Protein AF-A0A375A6K3-F1 (afdb_monomer_lite)

Sequence (90 aa):
MFDKNWIEAASRCRPLVEKSSKYDFEWTDGMMTPMFSHFRLNEAKKQMTFIGDKVKFTNGFNAKITMTYNCTYDLQGKSIVDFRITEGKL

Organism: NCBI:txid1401087

Structure (mmCIF, N/CA/C/O backbone):
data_AF-A0A375A6K3-F1
#
_entry.id   AF-A0A375A6K3-F1
#
loop_
_atom_site.group_PDB
_atom_site.id
_atom_site.type_symbol
_atom_site.label_atom_id
_atom_site.label_alt_id
_atom_site.label_comp_id
_atom_site.label_asym_id
_atom_site.label_entity_id
_atom_site.label_seq_id
_atom_site.pdbx_PDB_ins_code
_atom_site.Cartn_x
_atom_site.Cartn_y
_atom_site.Cartn_z
_atom_site.occupancy
_atom_site.B_iso_or_equiv
_atom_site.auth_seq_id
_atom_site.auth_comp_id
_atom_site.auth_asym_id
_atom_site.auth_atom_id
_atom_site.pdbx_PDB_model_num
ATOM 1 N N . MET A 1 1 ? -3.448 7.914 17.206 1.00 56.47 1 MET A N 1
ATOM 2 C CA . MET A 1 1 ? -4.219 6.862 16.489 1.00 56.47 1 MET A CA 1
ATOM 3 C C . MET A 1 1 ? -3.553 6.444 15.188 1.00 56.47 1 MET A C 1
ATOM 5 O O . MET A 1 1 ? -3.521 5.251 14.925 1.00 56.47 1 MET A O 1
ATOM 9 N N . PHE A 1 2 ? -3.028 7.385 14.401 1.00 58.31 2 PHE A N 1
ATOM 10 C CA . PHE A 1 2 ? -2.311 7.092 13.159 1.00 58.31 2 PHE A CA 1
ATOM 11 C C . PHE A 1 2 ? -1.038 6.261 13.400 1.00 58.31 2 PHE A C 1
ATOM 13 O O . PHE A 1 2 ? -0.996 5.115 12.973 1.00 58.31 2 PHE A O 1
ATOM 20 N N . ASP A 1 3 ? -0.095 6.745 14.215 1.00 64.25 3 ASP A N 1
ATOM 21 C CA . ASP A 1 3 ? 1.201 6.068 14.443 1.00 64.25 3 ASP A CA 1
ATOM 22 C C . ASP A 1 3 ? 1.077 4.641 14.998 1.00 64.25 3 ASP A C 1
ATOM 24 O O . ASP A 1 3 ? 1.834 3.746 14.632 1.00 64.25 3 ASP A O 1
ATOM 28 N N . LYS A 1 4 ? 0.074 4.397 15.853 1.00 72.88 4 LYS A N 1
ATOM 29 C CA . LYS A 1 4 ? -0.159 3.078 16.464 1.00 72.88 4 LYS A CA 1
ATOM 30 C C . LYS A 1 4 ? -0.648 2.037 15.453 1.00 72.88 4 LYS A C 1
ATOM 32 O O . LYS A 1 4 ? -0.290 0.873 15.566 1.00 72.88 4 LYS A O 1
ATOM 37 N N . ASN A 1 5 ? -1.480 2.448 14.495 1.00 80.81 5 ASN A N 1
ATOM 38 C CA . ASN A 1 5 ? -2.039 1.543 13.486 1.00 80.81 5 ASN A CA 1
ATOM 39 C C . ASN A 1 5 ? -1.197 1.511 12.210 1.00 80.81 5 ASN A C 1
ATOM 41 O O . ASN A 1 5 ? -1.297 0.565 11.440 1.00 80.81 5 ASN A O 1
ATOM 45 N N . TRP A 1 6 ? -0.351 2.520 12.014 1.00 85.50 6 TRP A N 1
ATOM 46 C CA . TRP A 1 6 ? 0.546 2.653 10.880 1.00 85.50 6 TRP A CA 1
ATOM 47 C C . TRP A 1 6 ? 1.424 1.418 10.672 1.00 85.50 6 TRP A C 1
ATOM 49 O O . TRP A 1 6 ? 1.411 0.830 9.596 1.00 85.50 6 TRP A O 1
ATOM 59 N N . ILE A 1 7 ? 2.177 1.019 11.704 1.00 88.56 7 ILE A N 1
ATOM 60 C CA . ILE A 1 7 ? 3.168 -0.064 11.603 1.00 88.56 7 ILE A CA 1
ATOM 61 C C . ILE A 1 7 ? 2.476 -1.396 11.300 1.00 88.56 7 ILE A C 1
ATOM 63 O O . ILE A 1 7 ? 2.939 -2.167 10.462 1.00 88.56 7 ILE A O 1
ATOM 67 N N . GLU A 1 8 ? 1.344 -1.654 11.954 1.00 90.75 8 GLU A N 1
ATOM 68 C CA . GLU A 1 8 ? 0.573 -2.881 11.754 1.00 90.75 8 GLU A CA 1
ATOM 69 C C . GLU A 1 8 ? -0.129 -2.904 10.388 1.00 90.75 8 GLU A C 1
ATOM 71 O O . GLU A 1 8 ? -0.140 -3.929 9.709 1.00 90.75 8 GLU A O 1
ATOM 76 N N . ALA A 1 9 ? -0.665 -1.771 9.933 1.00 92.94 9 ALA A N 1
ATOM 77 C CA . ALA A 1 9 ? -1.205 -1.662 8.585 1.00 92.94 9 ALA A CA 1
ATOM 78 C C . ALA A 1 9 ? -0.101 -1.840 7.534 1.00 92.94 9 ALA A C 1
ATOM 80 O O . ALA A 1 9 ? -0.310 -2.547 6.552 1.00 92.94 9 ALA A O 1
ATOM 81 N N . ALA A 1 10 ? 1.084 -1.262 7.748 1.00 93.19 10 ALA A N 1
ATOM 82 C CA . ALA A 1 10 ? 2.234 -1.388 6.857 1.00 93.19 10 ALA A CA 1
ATOM 83 C C . ALA A 1 10 ? 2.698 -2.844 6.733 1.00 93.19 10 ALA A C 1
ATOM 85 O O . ALA A 1 10 ? 2.830 -3.349 5.618 1.00 93.19 10 ALA A O 1
ATOM 86 N N . SER A 1 11 ? 2.871 -3.548 7.857 1.00 93.19 11 SER A N 1
ATOM 87 C CA . SER A 1 11 ? 3.315 -4.948 7.858 1.00 93.19 11 SER A CA 1
ATOM 88 C C . SER A 1 11 ? 2.331 -5.885 7.153 1.00 93.19 11 SER A C 1
ATOM 90 O O . SER A 1 11 ? 2.747 -6.851 6.517 1.00 93.19 11 SER A O 1
ATOM 92 N N . ARG A 1 12 ? 1.028 -5.584 7.212 1.00 95.06 12 ARG A N 1
ATOM 93 C CA . ARG A 1 12 ? -0.023 -6.358 6.534 1.00 95.06 12 ARG A CA 1
ATOM 94 C C . ARG A 1 12 ? -0.211 -5.957 5.073 1.00 95.06 12 ARG A C 1
ATOM 96 O O . ARG A 1 12 ? -0.521 -6.809 4.247 1.00 95.06 12 ARG A O 1
ATOM 103 N N . CYS A 1 13 ? -0.034 -4.679 4.749 1.00 96.81 13 CYS A N 1
ATOM 104 C CA . CYS A 1 13 ? -0.278 -4.159 3.409 1.00 96.81 13 CYS A CA 1
ATOM 105 C C . CYS A 1 13 ? 0.893 -4.396 2.456 1.00 96.81 13 CYS A C 1
ATOM 107 O O . CYS A 1 13 ? 0.677 -4.701 1.285 1.00 96.81 13 CYS A O 1
ATOM 109 N N . ARG A 1 14 ? 2.133 -4.273 2.948 1.00 96.69 14 ARG A N 1
ATOM 110 C CA . ARG A 1 14 ? 3.343 -4.395 2.124 1.00 96.69 14 ARG A CA 1
ATOM 111 C C . ARG A 1 14 ? 3.368 -5.705 1.319 1.00 96.69 14 ARG A C 1
ATOM 113 O O . ARG A 1 14 ? 3.495 -5.614 0.101 1.00 96.69 14 ARG A O 1
ATOM 120 N N . PRO A 1 15 ? 3.087 -6.888 1.903 1.00 97.56 15 PRO A N 1
ATOM 121 C CA . PRO A 1 15 ? 3.038 -8.130 1.132 1.00 97.56 15 PRO A CA 1
ATOM 122 C C . PRO A 1 15 ? 1.931 -8.170 0.068 1.00 97.56 15 PRO A C 1
ATOM 124 O O . PRO A 1 15 ? 2.083 -8.864 -0.932 1.00 97.56 15 PRO A O 1
ATOM 127 N N . LEU A 1 16 ? 0.806 -7.470 0.270 1.00 98.25 16 LEU A N 1
ATOM 128 C CA . LEU A 1 16 ? -0.279 -7.404 -0.720 1.00 98.25 16 LEU A CA 1
ATOM 129 C C . LEU A 1 16 ? 0.138 -6.573 -1.935 1.00 98.25 16 LEU A C 1
ATOM 131 O O . LEU A 1 16 ? -0.127 -6.964 -3.071 1.00 98.25 16 LEU A O 1
ATOM 135 N N . VAL A 1 17 ? 0.835 -5.460 -1.692 1.00 98.06 17 VAL A N 1
ATOM 136 C CA . VAL A 1 17 ? 1.420 -4.631 -2.749 1.00 98.06 17 VAL A CA 1
ATOM 137 C C . VAL A 1 17 ? 2.434 -5.443 -3.545 1.00 98.06 17 VAL A C 1
ATOM 139 O O . VAL A 1 17 ? 2.271 -5.590 -4.748 1.00 98.06 17 VAL A O 1
ATOM 142 N N . GLU A 1 18 ? 3.422 -6.044 -2.888 1.00 97.81 18 GLU A N 1
ATOM 143 C CA . GLU A 1 18 ? 4.491 -6.799 -3.559 1.00 97.81 18 GLU A CA 1
ATOM 144 C C . GLU A 1 18 ? 3.943 -7.947 -4.422 1.00 97.81 18 GLU A C 1
ATOM 146 O O . GLU A 1 18 ? 4.302 -8.073 -5.592 1.00 97.81 18 GLU A O 1
ATOM 151 N N . LYS A 1 19 ? 2.982 -8.722 -3.894 1.00 97.88 19 LYS A N 1
ATOM 152 C CA . LYS A 1 19 ? 2.311 -9.817 -4.623 1.00 97.88 19 LYS A CA 1
ATOM 153 C C . LYS A 1 19 ? 1.456 -9.359 -5.805 1.00 97.88 19 LYS A C 1
ATOM 155 O O . LYS A 1 19 ? 1.051 -10.193 -6.609 1.00 97.88 19 LYS A O 1
ATOM 160 N N . SER A 1 20 ? 1.142 -8.068 -5.893 1.00 97.75 20 SER A N 1
ATOM 161 C CA . SER A 1 20 ? 0.374 -7.515 -7.010 1.00 97.75 20 SER A CA 1
ATOM 162 C C . SER A 1 20 ? 1.239 -7.221 -8.236 1.00 97.75 20 SER A C 1
ATOM 164 O O . SER A 1 20 ? 0.690 -6.979 -9.311 1.00 97.75 20 SER A O 1
ATOM 166 N N . SER A 1 21 ? 2.572 -7.229 -8.106 1.00 97.56 21 SER A N 1
ATOM 167 C CA . SER A 1 21 ? 3.445 -7.104 -9.270 1.00 97.56 21 SER A CA 1
ATOM 168 C C . SER A 1 21 ? 3.473 -8.406 -10.067 1.00 97.56 21 SER A C 1
ATOM 170 O O . SER A 1 21 ? 3.607 -9.496 -9.515 1.00 97.56 21 SER A O 1
ATOM 172 N N . LYS A 1 22 ? 3.365 -8.285 -11.393 1.00 96.12 22 LYS A N 1
ATOM 173 C CA . LYS A 1 22 ? 3.492 -9.416 -12.321 1.00 96.12 22 LYS A CA 1
ATOM 174 C C . LYS A 1 22 ? 4.952 -9.773 -12.618 1.00 96.12 22 LYS A C 1
ATOM 176 O O . LYS A 1 22 ? 5.235 -10.919 -12.955 1.00 96.12 22 LYS A O 1
ATOM 181 N N . TYR A 1 23 ? 5.841 -8.786 -12.561 1.00 95.25 23 TYR A N 1
ATOM 182 C CA . TYR A 1 23 ? 7.251 -8.937 -12.908 1.00 95.25 23 TYR A CA 1
ATOM 183 C C . TYR A 1 23 ? 8.096 -8.590 -11.689 1.00 95.25 23 TYR A C 1
ATOM 185 O O . TYR A 1 23 ? 8.297 -9.429 -10.820 1.00 95.25 23 TYR A O 1
ATOM 193 N N . ASP A 1 24 ? 8.538 -7.340 -11.615 1.00 97.12 24 ASP A N 1
ATOM 194 C CA . ASP A 1 24 ? 9.391 -6.831 -10.555 1.00 97.12 24 ASP A CA 1
ATOM 195 C C . ASP A 1 24 ? 8.749 -5.602 -9.906 1.00 97.12 24 ASP A C 1
ATOM 197 O O . ASP A 1 24 ? 7.860 -4.963 -10.487 1.00 97.12 24 ASP A O 1
ATOM 201 N N . PHE A 1 25 ? 9.164 -5.287 -8.687 1.00 97.25 25 PHE A N 1
ATOM 202 C CA . PHE A 1 25 ? 8.740 -4.095 -7.971 1.00 97.25 25 PHE A CA 1
ATOM 203 C C . PHE A 1 25 ? 9.929 -3.435 -7.282 1.00 97.25 25 PHE A C 1
ATOM 205 O O . PHE A 1 25 ? 10.834 -4.083 -6.771 1.00 97.25 25 PHE A O 1
ATOM 212 N N . GLU A 1 26 ? 9.890 -2.113 -7.215 1.00 96.69 26 GLU A N 1
ATOM 213 C CA . GLU A 1 26 ? 10.875 -1.313 -6.507 1.00 96.69 26 GLU A CA 1
ATOM 214 C C . GLU A 1 26 ? 10.146 -0.389 -5.545 1.00 96.69 26 GLU A C 1
ATOM 216 O O . GLU A 1 26 ? 9.344 0.455 -5.955 1.00 96.69 26 GLU A O 1
ATOM 221 N N . TRP A 1 27 ? 10.434 -0.538 -4.257 1.00 96.31 27 TRP A N 1
ATOM 222 C CA . TRP A 1 27 ? 10.016 0.446 -3.277 1.00 96.31 27 TRP A CA 1
ATOM 223 C C . TRP A 1 27 ? 10.866 1.707 -3.417 1.00 96.31 27 TRP A C 1
ATOM 225 O O . TRP A 1 27 ? 12.091 1.648 -3.458 1.00 96.31 27 TRP A O 1
ATOM 235 N N . THR A 1 28 ? 10.200 2.854 -3.455 1.00 94.69 28 THR A N 1
ATOM 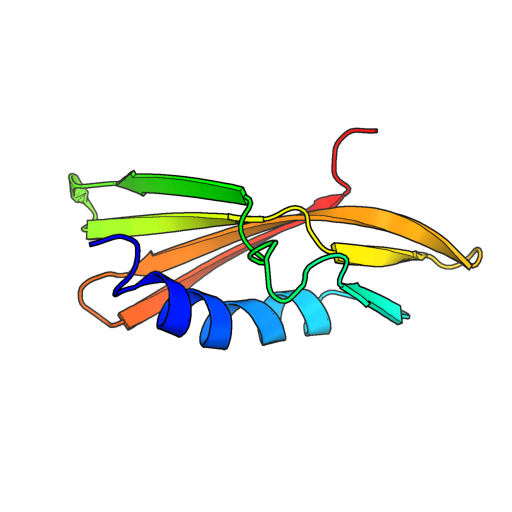236 C CA . THR A 1 28 ? 10.826 4.178 -3.368 1.00 94.69 28 THR A CA 1
ATOM 237 C C . THR A 1 28 ? 10.568 4.806 -1.994 1.00 94.69 28 THR A C 1
ATOM 239 O O . THR A 1 28 ? 10.584 6.031 -1.858 1.00 94.69 28 THR A O 1
ATOM 242 N N . ASP A 1 29 ? 10.222 3.974 -1.007 1.00 86.38 29 ASP A N 1
ATOM 243 C CA . ASP A 1 29 ? 10.148 4.335 0.404 1.00 86.38 29 ASP A CA 1
ATOM 244 C C . ASP A 1 29 ? 11.555 4.304 1.024 1.00 86.38 29 ASP A C 1
ATOM 246 O O . ASP A 1 29 ? 12.535 3.902 0.396 1.00 86.38 29 ASP A O 1
ATOM 250 N N . GLY A 1 30 ? 11.695 4.802 2.246 1.00 80.44 30 GLY A N 1
ATOM 251 C CA . GLY A 1 30 ? 12.986 4.826 2.923 1.00 80.44 30 GLY A CA 1
ATOM 252 C C . GLY A 1 30 ? 12.845 5.128 4.403 1.00 80.44 30 GLY A C 1
ATOM 253 O O . GLY A 1 30 ? 11.745 5.353 4.901 1.00 80.44 30 GLY A O 1
ATOM 254 N N . MET A 1 31 ? 13.976 5.195 5.109 1.00 70.88 31 MET A N 1
ATOM 255 C CA . MET A 1 31 ? 14.009 5.438 6.560 1.00 70.88 31 MET A CA 1
ATOM 256 C C . MET A 1 31 ? 13.209 6.687 6.976 1.00 70.88 31 MET A C 1
ATOM 258 O O . MET A 1 31 ? 12.582 6.700 8.030 1.00 70.88 31 MET A O 1
ATOM 262 N N . MET A 1 32 ? 13.222 7.730 6.136 1.00 74.25 32 MET A N 1
ATOM 263 C CA . MET A 1 32 ? 12.534 9.006 6.378 1.00 74.25 32 MET A CA 1
ATOM 264 C C . MET A 1 32 ? 11.262 9.190 5.543 1.00 74.25 32 MET A C 1
ATOM 266 O O . MET A 1 32 ? 10.558 10.182 5.713 1.00 74.25 32 MET A O 1
ATOM 270 N N . THR A 1 33 ? 10.968 8.275 4.617 1.00 77.56 33 THR A N 1
ATOM 271 C CA . THR A 1 33 ? 9.829 8.397 3.703 1.00 77.56 33 THR A CA 1
ATOM 272 C C . THR A 1 33 ? 8.944 7.170 3.865 1.00 77.56 33 THR A C 1
ATOM 274 O O . THR A 1 33 ? 9.251 6.123 3.298 1.00 77.56 33 THR A O 1
ATOM 277 N N . PRO A 1 34 ? 7.876 7.268 4.670 1.00 85.62 34 PRO A N 1
ATOM 278 C CA . PRO A 1 34 ? 7.011 6.135 4.948 1.00 85.62 34 PRO A CA 1
ATOM 279 C C . PRO A 1 34 ? 6.312 5.616 3.680 1.00 85.62 34 PRO A C 1
ATOM 281 O O . PRO A 1 34 ? 6.031 6.386 2.7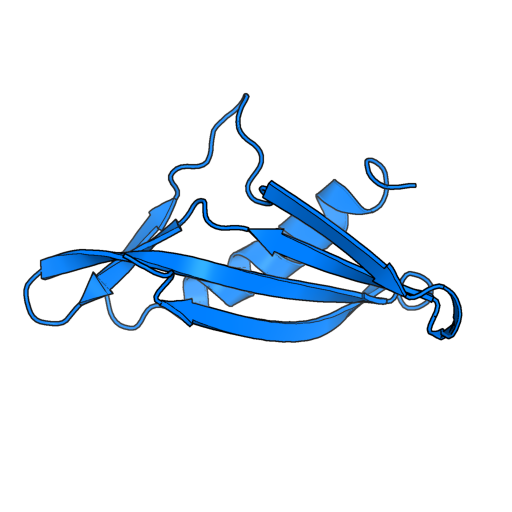64 1.00 85.62 34 PRO A O 1
ATOM 284 N N . MET A 1 35 ? 5.982 4.318 3.646 1.00 93.00 35 MET A N 1
ATOM 285 C CA . MET A 1 35 ? 5.342 3.696 2.476 1.00 93.00 35 MET A CA 1
ATOM 286 C C . MET A 1 35 ? 4.000 4.352 2.100 1.00 93.00 35 MET A C 1
ATOM 288 O O . MET A 1 35 ? 3.716 4.558 0.922 1.00 93.00 35 MET A O 1
ATOM 292 N N . PHE A 1 36 ? 3.163 4.699 3.084 1.00 93.75 36 PHE A N 1
ATOM 293 C CA . PHE A 1 36 ? 1.926 5.439 2.826 1.00 93.75 36 PHE A CA 1
ATOM 294 C C . PHE A 1 36 ? 2.182 6.959 2.816 1.00 93.75 36 PHE A C 1
ATOM 296 O O . PHE A 1 36 ? 2.935 7.512 3.612 1.00 93.75 36 PHE A O 1
ATOM 303 N N . SER A 1 37 ? 1.507 7.658 1.920 1.00 90.81 37 SER A N 1
ATOM 304 C CA . SER A 1 37 ? 1.629 9.108 1.770 1.00 90.81 37 SER A CA 1
ATOM 305 C C . SER A 1 37 ? 0.549 9.846 2.562 1.00 90.81 37 SER A C 1
ATOM 307 O O . SER A 1 37 ? 0.753 10.981 2.979 1.00 90.81 37 SER A O 1
ATOM 309 N N . HIS A 1 38 ? -0.610 9.216 2.778 1.00 91.38 38 HIS A N 1
ATOM 310 C CA . HIS A 1 38 ? -1.718 9.770 3.559 1.00 91.38 38 HIS A CA 1
ATOM 311 C C . HIS A 1 38 ? -2.711 8.672 3.976 1.00 91.38 38 HIS A C 1
ATOM 313 O O . HIS A 1 38 ? -2.552 7.497 3.643 1.00 91.38 38 HIS A O 1
ATOM 319 N N . PHE A 1 39 ? -3.756 9.051 4.712 1.00 93.88 39 PHE A N 1
ATOM 320 C CA . PHE A 1 39 ? -4.836 8.154 5.110 1.00 93.88 39 PHE A CA 1
ATOM 321 C C . PHE A 1 39 ? -6.199 8.846 5.057 1.00 93.88 39 PHE A C 1
ATOM 323 O O . PHE A 1 39 ? -6.294 10.073 5.041 1.00 93.88 39 PHE A O 1
ATOM 330 N N . ARG A 1 40 ? -7.265 8.045 5.054 1.00 94.88 40 ARG A N 1
ATOM 331 C CA . ARG A 1 40 ? -8.655 8.487 5.206 1.00 94.88 40 ARG A CA 1
ATOM 332 C C . ARG A 1 40 ? -9.314 7.698 6.328 1.00 94.88 40 ARG A C 1
ATOM 334 O O . ARG A 1 40 ? -9.229 6.472 6.348 1.00 94.88 40 ARG A O 1
ATOM 341 N N . LEU A 1 41 ? -9.974 8.390 7.249 1.00 95.06 41 LEU A N 1
ATOM 342 C CA . LEU A 1 41 ? -10.719 7.768 8.342 1.00 95.06 41 LEU A CA 1
ATOM 343 C C . LEU A 1 41 ? -12.199 7.652 7.968 1.00 95.06 41 LEU A C 1
ATOM 345 O O . LEU A 1 41 ? -12.820 8.629 7.557 1.00 95.06 41 LEU A O 1
ATOM 349 N N . ASN A 1 42 ? -12.770 6.466 8.154 1.00 96.00 42 ASN A N 1
ATOM 350 C CA . ASN A 1 42 ? -14.207 6.240 8.157 1.00 96.00 42 ASN A CA 1
ATOM 351 C C . ASN A 1 42 ? -14.643 5.900 9.586 1.00 96.00 42 ASN A C 1
ATOM 353 O O . ASN A 1 42 ? -14.557 4.750 10.024 1.00 96.00 42 ASN A O 1
ATOM 357 N N . GLU A 1 43 ? -15.097 6.911 10.326 1.00 93.62 43 GLU A N 1
ATOM 358 C CA . GLU A 1 43 ? -15.460 6.758 11.738 1.00 93.62 43 GLU A CA 1
ATOM 359 C C . GLU A 1 43 ? -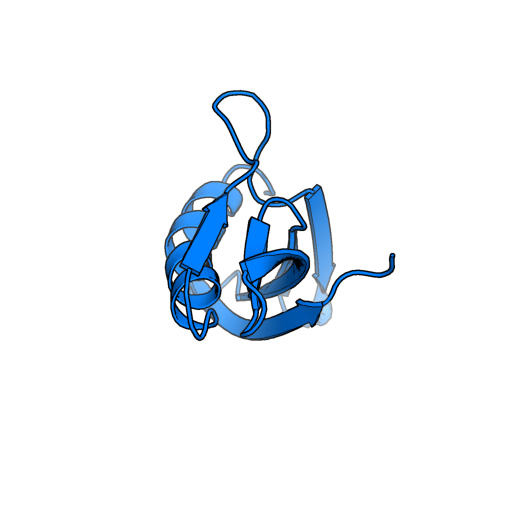16.669 5.851 11.956 1.00 93.62 43 GLU A C 1
ATOM 361 O O . GLU A 1 43 ? -16.678 5.078 12.917 1.00 93.62 43 GLU A O 1
ATOM 366 N N . ALA A 1 44 ? -17.655 5.910 11.055 1.00 96.38 44 ALA A N 1
ATOM 367 C CA . ALA A 1 44 ? -18.876 5.114 11.140 1.00 96.38 44 ALA A CA 1
ATOM 368 C C . ALA A 1 44 ? -18.578 3.613 11.046 1.00 96.38 44 ALA A C 1
ATOM 370 O O . ALA A 1 44 ? -19.168 2.815 11.768 1.00 96.38 44 ALA A O 1
ATOM 371 N N . LYS A 1 45 ? -17.619 3.232 10.194 1.00 96.06 45 LYS A N 1
ATOM 372 C CA . LYS A 1 45 ? -17.185 1.838 10.031 1.00 96.06 45 LYS A CA 1
ATOM 373 C C . LYS A 1 45 ? -15.996 1.450 10.908 1.00 96.06 45 LYS A C 1
ATOM 375 O O . LYS A 1 45 ? -15.591 0.296 10.869 1.00 96.06 45 LYS A O 1
ATOM 380 N N . LYS A 1 46 ? -15.419 2.391 11.667 1.00 95.06 46 LYS A N 1
ATOM 381 C CA . LYS A 1 46 ? -14.155 2.207 12.407 1.00 95.06 46 LYS A CA 1
ATOM 382 C C . LYS A 1 46 ? -13.024 1.678 11.512 1.00 95.06 46 LYS A C 1
ATOM 384 O O . LYS A 1 46 ? -12.255 0.811 11.910 1.00 95.06 46 LYS A O 1
ATOM 389 N N . GLN A 1 47 ? -12.909 2.232 10.307 1.00 96.69 47 GLN A N 1
ATOM 390 C CA . GLN A 1 47 ? -11.931 1.815 9.301 1.00 96.69 47 GLN A CA 1
ATOM 391 C C . GLN A 1 47 ? -10.984 2.955 8.937 1.00 96.69 47 GLN A C 1
ATOM 393 O O . GLN A 1 47 ? -11.394 4.113 8.863 1.00 96.69 47 GLN A O 1
ATOM 398 N N . MET A 1 48 ? -9.727 2.623 8.658 1.00 95.94 48 MET A N 1
ATOM 399 C CA . MET A 1 48 ? -8.727 3.562 8.159 1.00 95.94 48 MET A CA 1
ATOM 400 C C . MET A 1 48 ? -8.178 3.069 6.825 1.00 95.94 48 MET A C 1
ATOM 402 O O . MET A 1 48 ? -7.589 1.997 6.758 1.00 95.94 48 MET A O 1
ATOM 406 N N . THR A 1 49 ? -8.354 3.848 5.762 1.00 97.31 49 THR A N 1
ATOM 407 C CA . THR A 1 49 ? -7.743 3.562 4.461 1.00 97.31 49 THR A CA 1
ATOM 408 C C . THR A 1 49 ? -6.401 4.265 4.376 1.00 97.31 49 THR A C 1
ATOM 410 O O . THR A 1 49 ? -6.354 5.489 4.275 1.00 97.31 49 THR A O 1
ATOM 413 N N . PHE A 1 50 ? -5.318 3.498 4.411 1.00 96.06 50 PHE A N 1
ATOM 414 C CA . PHE A 1 50 ? -3.963 3.978 4.165 1.00 96.06 50 PHE A CA 1
ATOM 415 C C . PHE A 1 50 ? -3.683 3.996 2.665 1.00 96.06 50 PHE A C 1
ATOM 417 O O . PHE A 1 50 ? -4.014 3.041 1.962 1.00 96.06 50 PHE A O 1
ATOM 424 N N . ILE A 1 51 ? -3.094 5.085 2.175 1.00 95.88 51 ILE A N 1
ATOM 425 C CA . ILE A 1 51 ? -2.895 5.327 0.747 1.00 95.88 51 ILE A CA 1
ATOM 426 C C . ILE A 1 51 ? -1.419 5.593 0.505 1.00 95.88 51 ILE A C 1
ATOM 428 O O . ILE A 1 51 ? -0.856 6.508 1.106 1.00 95.88 51 ILE A O 1
ATOM 432 N N . GLY A 1 52 ? -0.791 4.804 -0.361 1.00 95.56 52 GLY A N 1
ATOM 433 C CA . GLY A 1 52 ? 0.622 4.945 -0.695 1.00 95.56 52 GLY A CA 1
ATOM 434 C C . GLY A 1 52 ? 0.878 4.987 -2.191 1.00 95.56 52 GLY A C 1
ATOM 435 O O . GLY A 1 52 ? 0.076 4.512 -2.995 1.00 95.56 52 GLY A O 1
ATOM 436 N N . ASP A 1 53 ? 2.005 5.596 -2.541 1.00 95.81 53 ASP A N 1
ATOM 437 C CA . ASP A 1 53 ? 2.489 5.766 -3.913 1.00 95.81 53 ASP A CA 1
ATOM 438 C C . ASP A 1 53 ? 4.008 5.547 -4.031 1.00 95.81 53 ASP A C 1
ATOM 440 O O . ASP A 1 53 ? 4.635 5.922 -5.019 1.00 95.81 53 ASP A O 1
ATOM 444 N N . LYS A 1 54 ? 4.618 4.941 -3.005 1.00 95.94 54 LYS A N 1
ATOM 445 C CA . LYS A 1 54 ? 6.068 4.737 -2.898 1.00 95.94 54 LYS A CA 1
ATOM 446 C C . LYS A 1 54 ? 6.526 3.398 -3.467 1.00 95.94 54 LYS A C 1
ATOM 448 O O . LYS A 1 54 ? 7.426 2.772 -2.920 1.00 95.94 54 LYS A O 1
ATOM 453 N N . VAL A 1 55 ? 5.904 2.944 -4.550 1.00 96.50 55 VAL A N 1
ATOM 454 C CA . VAL A 1 55 ? 6.291 1.708 -5.234 1.00 96.50 55 VAL A CA 1
ATOM 455 C C . VAL A 1 55 ? 6.171 1.873 -6.743 1.00 96.50 55 VAL A C 1
ATOM 457 O O . VAL A 1 55 ? 5.228 2.490 -7.243 1.00 96.50 55 VAL A O 1
ATOM 460 N N . LYS A 1 56 ? 7.129 1.305 -7.470 1.00 97.31 56 LYS A N 1
ATOM 461 C CA . LYS A 1 56 ? 7.103 1.192 -8.926 1.00 97.31 56 LYS A CA 1
ATOM 462 C C . LYS A 1 56 ? 7.023 -0.268 -9.329 1.00 97.31 56 LYS A C 1
ATOM 464 O O . LYS A 1 56 ? 7.763 -1.077 -8.782 1.00 97.31 56 LYS A O 1
ATOM 469 N N . PHE A 1 57 ? 6.173 -0.599 -10.294 1.00 97.81 57 PHE A N 1
ATOM 470 C CA . PHE A 1 57 ? 6.128 -1.929 -10.904 1.00 97.81 57 PHE A CA 1
ATOM 471 C C . PHE A 1 57 ? 6.754 -1.908 -12.288 1.00 97.81 57 PHE A C 1
ATOM 473 O O . PHE A 1 57 ? 6.579 -0.956 -13.051 1.00 97.81 57 PHE A O 1
ATOM 480 N N . THR A 1 58 ? 7.465 -2.980 -12.613 1.00 97.44 58 THR A N 1
ATOM 481 C CA . THR A 1 58 ? 8.016 -3.202 -13.947 1.00 97.44 58 THR A CA 1
ATOM 482 C C . THR A 1 58 ? 6.956 -3.850 -14.836 1.00 97.44 58 THR A C 1
ATOM 484 O O . THR A 1 58 ? 6.306 -4.813 -14.429 1.00 97.44 58 THR A O 1
ATOM 487 N N . ASN A 1 59 ? 6.767 -3.340 -16.055 1.00 94.25 59 ASN A N 1
ATOM 488 C CA . ASN A 1 59 ? 5.876 -3.942 -17.051 1.00 94.25 59 ASN A CA 1
ATOM 489 C C . ASN A 1 59 ? 6.631 -4.874 -18.026 1.00 94.25 59 ASN A C 1
ATOM 491 O O . ASN A 1 59 ? 7.845 -5.050 -17.936 1.00 94.25 59 ASN A O 1
ATOM 495 N N . GLY A 1 60 ? 5.923 -5.446 -19.007 1.00 94.75 60 GLY A N 1
ATOM 496 C CA . GLY A 1 60 ? 6.509 -6.362 -20.001 1.00 94.75 60 GLY A CA 1
ATOM 497 C C . GLY A 1 60 ? 7.555 -5.747 -20.946 1.00 94.75 60 GLY A C 1
ATOM 498 O O . GLY A 1 60 ? 8.187 -6.484 -21.694 1.00 94.75 60 GLY A O 1
ATOM 499 N N . PHE A 1 61 ? 7.752 -4.426 -20.907 1.00 95.62 61 PHE A N 1
ATOM 500 C CA . PHE A 1 61 ? 8.752 -3.684 -21.685 1.00 95.62 61 PHE A CA 1
ATOM 501 C C . PHE A 1 61 ? 9.897 -3.154 -20.811 1.00 95.62 61 PHE A C 1
ATOM 503 O O . PHE A 1 61 ? 10.643 -2.276 -21.238 1.00 95.62 61 PHE A O 1
ATOM 510 N N . ASN A 1 62 ? 10.025 -3.657 -19.579 1.00 93.88 62 ASN A N 1
ATOM 511 C CA . ASN A 1 62 ? 11.020 -3.216 -18.602 1.00 93.88 62 ASN A CA 1
ATOM 512 C C . ASN A 1 62 ? 10.875 -1.736 -18.171 1.00 93.88 62 ASN A C 1
ATOM 514 O O . ASN A 1 62 ? 11.807 -1.147 -17.622 1.00 93.88 62 ASN A O 1
ATOM 518 N N . ALA A 1 63 ? 9.710 -1.119 -18.405 1.00 95.56 63 ALA A N 1
ATOM 519 C CA . ALA A 1 63 ? 9.413 0.229 -17.928 1.00 95.56 63 ALA A CA 1
ATOM 520 C C . ALA A 1 63 ? 8.892 0.183 -16.485 1.00 95.56 63 ALA A C 1
ATOM 522 O O . ALA A 1 63 ? 8.079 -0.679 -16.148 1.00 95.56 63 ALA A O 1
ATOM 523 N N . LYS A 1 64 ? 9.336 1.133 -15.650 1.00 95.88 64 LYS A N 1
ATOM 524 C CA . LYS A 1 64 ? 8.931 1.265 -14.243 1.00 95.88 64 LYS A CA 1
ATOM 525 C C . LYS A 1 64 ? 7.800 2.282 -14.101 1.00 95.88 64 LYS A C 1
ATOM 527 O O . LYS A 1 64 ? 7.993 3.457 -14.407 1.00 95.88 64 LYS A O 1
ATOM 532 N N . ILE A 1 65 ? 6.651 1.840 -13.601 1.00 96.00 65 ILE A N 1
ATOM 533 C CA . ILE A 1 65 ? 5.431 2.644 -13.461 1.00 96.00 65 ILE A CA 1
ATOM 534 C C . ILE A 1 65 ? 5.111 2.808 -11.979 1.00 96.00 65 ILE A C 1
ATOM 536 O O . ILE A 1 65 ? 5.037 1.821 -11.253 1.00 96.00 65 ILE A O 1
ATOM 540 N N . THR A 1 66 ? 4.918 4.046 -11.524 1.00 96.69 66 THR A N 1
ATOM 541 C CA . THR A 1 66 ? 4.481 4.322 -10.149 1.00 96.69 66 THR A CA 1
ATOM 542 C C . THR A 1 66 ? 3.068 3.791 -9.928 1.00 96.69 66 THR A C 1
ATOM 544 O O . THR A 1 66 ? 2.158 4.086 -10.703 1.00 96.69 66 THR A O 1
ATOM 547 N N . MET A 1 67 ? 2.867 3.054 -8.840 1.00 97.44 67 MET A N 1
ATOM 548 C CA . MET A 1 67 ? 1.562 2.5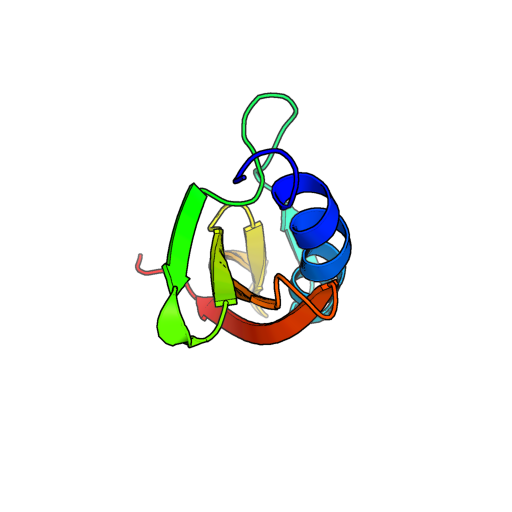15 -8.465 1.00 97.44 67 MET A CA 1
ATOM 549 C C . MET A 1 67 ? 0.979 3.298 -7.297 1.00 97.44 67 MET A C 1
ATOM 551 O O . MET A 1 67 ? 1.697 3.676 -6.378 1.00 97.44 67 MET A O 1
ATOM 555 N N . THR A 1 68 ? -0.337 3.482 -7.292 1.00 97.50 68 THR A N 1
ATOM 556 C CA . THR A 1 68 ? -1.086 3.958 -6.126 1.00 97.50 68 THR A CA 1
ATOM 557 C C . THR A 1 68 ? -1.863 2.798 -5.526 1.00 97.50 68 THR A C 1
ATOM 559 O O . THR A 1 68 ? -2.606 2.110 -6.226 1.00 97.50 68 THR A O 1
ATOM 562 N N . TYR A 1 69 ? -1.730 2.596 -4.221 1.00 97.31 69 TYR A N 1
ATOM 563 C CA . TYR A 1 69 ? -2.429 1.538 -3.503 1.00 97.31 69 TYR A CA 1
ATOM 564 C C . TYR A 1 69 ? -3.210 2.080 -2.309 1.00 97.31 69 TYR A C 1
ATOM 566 O O . TYR A 1 69 ? -2.813 3.044 -1.658 1.00 97.31 69 TYR A O 1
ATOM 574 N N . ASN A 1 70 ? -4.340 1.437 -2.038 1.00 97.81 70 ASN A N 1
ATOM 575 C CA . ASN A 1 70 ? -5.264 1.720 -0.954 1.00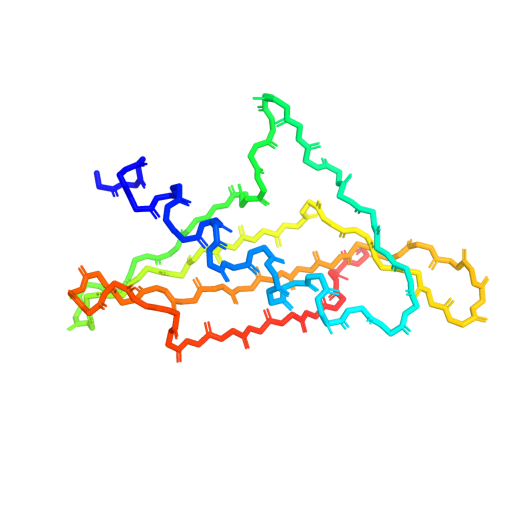 97.81 70 ASN A CA 1
ATOM 576 C C . ASN A 1 70 ? -5.396 0.454 -0.107 1.00 97.81 70 ASN A C 1
ATOM 578 O O . ASN A 1 70 ? -5.663 -0.622 -0.641 1.00 97.81 70 ASN A O 1
ATOM 582 N N . CYS A 1 71 ? -5.223 0.597 1.201 1.00 97.56 71 CYS A N 1
ATOM 583 C CA . CYS A 1 71 ? -5.293 -0.484 2.175 1.00 97.56 71 CYS A CA 1
ATOM 584 C C . CYS A 1 71 ? -6.255 -0.092 3.289 1.00 97.56 71 CYS A C 1
ATOM 586 O O . CYS A 1 71 ? -5.913 0.739 4.134 1.00 97.56 71 CYS A O 1
ATOM 588 N N . THR A 1 72 ? -7.459 -0.655 3.296 1.00 97.88 72 THR A N 1
ATOM 589 C CA . THR A 1 72 ? -8.435 -0.390 4.352 1.00 97.88 72 THR A CA 1
ATOM 590 C C . THR A 1 72 ? -8.220 -1.348 5.505 1.00 97.88 72 THR A C 1
ATOM 592 O O . THR A 1 72 ? -8.389 -2.558 5.380 1.00 97.88 72 THR A O 1
ATOM 595 N N . TYR A 1 73 ? -7.859 -0.775 6.642 1.00 96.62 73 TYR A N 1
ATOM 596 C CA . TYR A 1 73 ? -7.603 -1.453 7.895 1.00 96.62 73 TYR A CA 1
ATOM 597 C C . TYR A 1 73 ? -8.801 -1.294 8.836 1.00 96.62 73 TYR A C 1
ATOM 599 O O . TYR A 1 73 ? -9.233 -0.171 9.111 1.00 96.62 73 TYR A O 1
ATOM 607 N N . ASP A 1 74 ? -9.337 -2.407 9.330 1.00 95.44 74 ASP A N 1
ATOM 608 C CA . ASP A 1 74 ? -10.343 -2.411 10.392 1.00 95.44 74 ASP A CA 1
ATOM 609 C C . ASP A 1 74 ? -9.674 -2.190 11.754 1.00 95.44 74 ASP A C 1
ATOM 611 O O . ASP A 1 74 ? -8.832 -2.980 12.187 1.00 95.44 74 ASP A O 1
ATOM 615 N N . LEU A 1 75 ? -10.055 -1.111 12.445 1.00 92.06 75 LEU A N 1
ATOM 616 C CA . LEU A 1 75 ? -9.438 -0.703 13.709 1.00 92.06 75 LEU A CA 1
ATOM 617 C C . LEU A 1 75 ? -9.813 -1.623 14.880 1.00 92.06 75 LEU A C 1
ATOM 619 O O . LEU A 1 75 ? -9.146 -1.584 15.914 1.00 92.06 75 LEU A O 1
ATOM 623 N N . GLN A 1 76 ? -10.871 -2.427 14.740 1.00 91.56 76 GLN A N 1
ATOM 624 C CA . GLN A 1 76 ? -11.346 -3.330 15.790 1.00 91.56 76 GLN A CA 1
ATOM 625 C C . GLN A 1 76 ? -10.762 -4.734 15.626 1.00 91.56 76 GLN A C 1
ATOM 627 O O . GLN A 1 76 ? -10.065 -5.222 16.514 1.00 91.56 76 GLN A O 1
ATOM 632 N N . GLY A 1 77 ? -11.004 -5.360 14.474 1.00 91.81 77 GLY A N 1
ATOM 633 C CA . GLY A 1 77 ? -10.514 -6.692 14.127 1.00 91.81 77 GLY A CA 1
ATOM 634 C C . GLY A 1 77 ? -9.045 -6.730 13.709 1.00 91.81 77 GLY A C 1
ATOM 635 O O . GLY A 1 77 ? -8.499 -7.817 13.533 1.00 91.81 77 GLY A O 1
ATOM 636 N N . LYS A 1 78 ? -8.393 -5.567 13.561 1.00 90.12 78 LYS A N 1
ATOM 637 C CA . LYS A 1 78 ? -6.959 -5.426 13.259 1.00 90.12 78 LYS A CA 1
ATOM 638 C C . LYS A 1 78 ? -6.522 -6.193 12.011 1.00 90.12 78 LYS A C 1
ATOM 640 O O . LYS A 1 78 ? -5.535 -6.930 12.007 1.00 90.12 78 LYS A O 1
ATOM 645 N N . SER A 1 79 ? -7.278 -6.039 10.929 1.00 94.69 79 SER A N 1
ATOM 646 C CA . SER A 1 79 ? -7.036 -6.738 9.665 1.00 94.69 79 SER A CA 1
ATOM 647 C C . SER A 1 79 ? -7.274 -5.830 8.462 1.00 94.69 79 SER A C 1
ATOM 649 O O . SER A 1 79 ? -7.931 -4.793 8.569 1.00 94.69 79 SER A O 1
ATOM 651 N N . ILE A 1 80 ? -6.704 -6.204 7.316 1.00 96.94 80 ILE A N 1
ATOM 652 C CA . ILE A 1 80 ? -7.006 -5.549 6.042 1.00 96.94 80 ILE A CA 1
ATOM 653 C C . ILE A 1 80 ? -8.321 -6.127 5.526 1.00 96.94 80 ILE A C 1
ATOM 655 O O . ILE A 1 80 ? -8.426 -7.336 5.335 1.00 96.94 80 ILE A O 1
ATOM 659 N N . VAL A 1 81 ? -9.306 -5.259 5.320 1.00 97.50 81 VAL A N 1
ATOM 660 C CA . VAL A 1 81 ? -10.662 -5.623 4.878 1.00 97.50 81 VAL A CA 1
ATOM 661 C C . VAL A 1 81 ? -10.951 -5.205 3.438 1.00 97.50 81 VAL A C 1
ATOM 663 O O . VAL A 1 81 ? -11.911 -5.690 2.851 1.00 97.50 81 VAL A O 1
ATOM 666 N N . ASP A 1 82 ? -10.125 -4.327 2.868 1.00 98.12 82 ASP A N 1
ATOM 667 C CA . ASP A 1 82 ? -10.142 -3.979 1.447 1.00 98.12 82 ASP A CA 1
ATOM 668 C C . ASP A 1 82 ? -8.730 -3.602 0.980 1.00 98.12 82 ASP A C 1
ATOM 670 O O . ASP A 1 82 ? -7.961 -2.978 1.720 1.00 98.12 82 ASP A O 1
ATOM 674 N N . PHE A 1 83 ? -8.389 -3.994 -0.246 1.00 98.44 83 PHE A N 1
ATOM 675 C CA . PHE A 1 83 ? -7.116 -3.675 -0.881 1.00 98.44 83 PHE A CA 1
ATOM 676 C C . PHE A 1 83 ? -7.320 -3.411 -2.369 1.00 98.44 83 PHE A C 1
ATOM 678 O O . PHE A 1 83 ? -7.907 -4.218 -3.089 1.00 98.44 83 PHE A O 1
ATOM 685 N N . ARG A 1 84 ? -6.766 -2.296 -2.847 1.00 98.06 84 ARG A N 1
ATOM 686 C CA . ARG A 1 84 ? -6.778 -1.935 -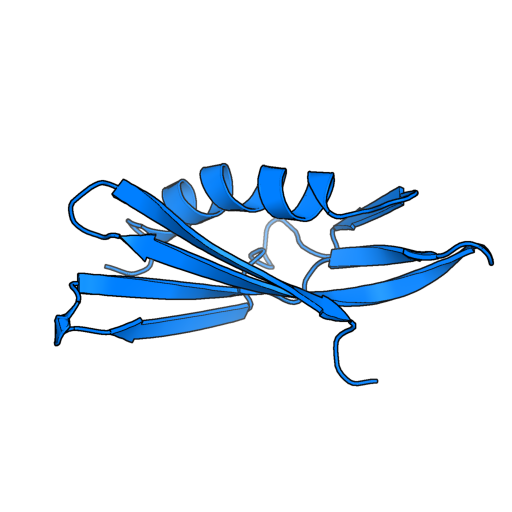4.264 1.00 98.06 84 ARG A CA 1
ATOM 687 C C . ARG A 1 84 ? -5.458 -1.307 -4.657 1.00 98.06 84 ARG A C 1
ATOM 689 O O . ARG A 1 84 ? -5.000 -0.387 -3.991 1.00 98.06 84 ARG A O 1
ATOM 696 N N . ILE A 1 85 ? -4.916 -1.717 -5.794 1.00 97.75 85 ILE A N 1
ATOM 697 C CA . ILE A 1 85 ? -3.738 -1.110 -6.409 1.00 97.75 85 ILE A CA 1
ATOM 698 C C . ILE A 1 85 ? -4.020 -0.814 -7.877 1.00 97.75 85 ILE A C 1
ATOM 700 O O . ILE A 1 85 ? -4.666 -1.599 -8.569 1.00 97.75 85 ILE A O 1
ATOM 704 N N . THR A 1 86 ? -3.586 0.350 -8.335 1.00 96.56 86 THR A N 1
ATOM 705 C CA . THR A 1 86 ? -3.739 0.801 -9.718 1.00 96.56 86 THR A CA 1
ATOM 706 C C . THR A 1 86 ? -2.491 1.552 -10.138 1.00 96.56 86 THR A C 1
ATOM 708 O O . THR A 1 86 ? -1.776 2.088 -9.291 1.00 96.56 86 THR A O 1
ATOM 711 N N . GLU A 1 87 ? -2.236 1.628 -11.440 1.00 95.19 87 GLU A N 1
ATOM 712 C CA . GLU A 1 87 ? -1.247 2.573 -11.956 1.00 95.19 87 GLU A CA 1
ATOM 713 C C . GLU A 1 87 ? -1.625 3.985 -11.485 1.00 95.19 87 GLU A C 1
ATOM 715 O O . GLU A 1 87 ? -2.803 4.369 -11.494 1.00 95.19 87 GLU A O 1
ATOM 720 N N . GLY A 1 88 ? -0.641 4.714 -10.960 1.00 78.69 88 GLY A N 1
ATOM 721 C CA . GLY A 1 88 ? -0.824 6.102 -10.557 1.00 78.69 88 GLY A CA 1
ATOM 722 C C . GLY A 1 88 ? -1.108 6.975 -11.777 1.00 78.69 88 GLY A C 1
ATOM 723 O O . GLY A 1 88 ? -0.819 6.597 -12.912 1.00 78.69 88 GLY A O 1
ATOM 724 N N . LYS A 1 89 ? -1.673 8.166 -11.562 1.00 62.91 89 LYS A N 1
ATOM 725 C CA . LYS A 1 89 ? -1.723 9.151 -12.649 1.00 62.91 89 LYS A CA 1
ATOM 726 C C . LYS A 1 89 ? -0.288 9.575 -12.983 1.00 62.91 89 LYS A C 1
ATOM 728 O O . LYS A 1 89 ? 0.451 9.932 -12.065 1.00 62.91 89 LYS A O 1
ATOM 733 N N . LEU A 1 90 ? 0.067 9.485 -14.268 1.00 50.38 90 LEU A N 1
ATOM 734 C CA . LEU A 1 90 ? 1.232 10.155 -14.855 1.00 50.38 90 LEU A CA 1
ATOM 735 C C . LEU A 1 90 ? 1.161 11.666 -14.604 1.00 50.38 90 LEU A C 1
ATOM 737 O O . LEU A 1 90 ? 0.031 12.211 -14.662 1.00 50.38 90 LEU A O 1
#

Radius of gyration: 13.32 Å; chains: 1; bounding box: 33×20×38 Å

Secondary structure (DSSP, 8-state):
-HHHHHHHHHHHHHHHHHHT-SS-EEE--BTTB-SEEEEEEETTTTEEEEEEEEEEEE-TTS-EEEEEEEEEEETTTTEEEEEEEEEPP-

Foldseek 3Di:
DCVVLVVLLCVQVVVVVQVPAPAHKDFQADPPRRQFPDWDADVVQQKIKTKGFRMWHQDPVRDTFTKIKIFIARPPVGHTPDIDIDGDDD

pLDDT: mean 91.75, std 9.98, range [50.38, 98.44]